Protein AF-A0A3L5TRL5-F1 (afdb_monomer_lite)

Radius of gyration: 15.99 Å; chains: 1; bounding box: 41×33×39 Å

pLDDT: mean 81.46, std 7.16, range [43.28, 89.44]

Structure (mmCIF, N/CA/C/O backbone):
data_AF-A0A3L5TRL5-F1
#
_entry.id   AF-A0A3L5TRL5-F1
#
loop_
_atom_site.group_PDB
_atom_site.id
_atom_site.type_symbol
_atom_site.label_atom_id
_atom_site.label_alt_id
_atom_site.label_comp_id
_atom_site.label_asym_id
_atom_site.label_entity_id
_atom_site.label_seq_id
_atom_site.pdbx_PDB_ins_code
_atom_site.Cartn_x
_atom_site.Cartn_y
_atom_site.Cartn_z
_atom_site.occupancy
_atom_site.B_iso_or_equiv
_atom_site.auth_seq_id
_atom_site.auth_comp_id
_atom_site.auth_asym_id
_atom_site.auth_atom_id
_atom_site.pdbx_PDB_model_num
ATOM 1 N N . MET A 1 1 ? 25.354 15.236 22.065 1.00 63.84 1 MET A N 1
ATOM 2 C CA . MET A 1 1 ? 24.123 16.060 22.132 1.00 63.84 1 MET A CA 1
ATOM 3 C C . MET A 1 1 ? 23.651 16.551 20.762 1.00 63.84 1 MET A C 1
ATOM 5 O O . MET A 1 1 ? 22.527 16.221 20.427 1.00 63.84 1 MET A O 1
ATOM 9 N N . GLU A 1 2 ? 24.440 17.249 19.931 1.00 78.75 2 GLU A N 1
ATOM 10 C CA . GLU A 1 2 ? 24.010 17.543 18.536 1.00 78.75 2 GLU A CA 1
ATOM 11 C C . GLU A 1 2 ? 24.028 16.299 17.632 1.00 78.75 2 GLU A C 1
ATOM 13 O O . GLU A 1 2 ? 23.128 16.088 16.822 1.00 78.75 2 GLU A O 1
ATOM 18 N N . TRP A 1 3 ? 25.021 15.430 17.832 1.00 78.62 3 TRP A N 1
ATOM 19 C CA . TRP A 1 3 ? 25.179 14.194 17.067 1.00 78.62 3 TRP A CA 1
ATOM 20 C C . TRP A 1 3 ? 24.121 13.128 17.371 1.00 78.62 3 TRP A C 1
ATOM 22 O O . TRP A 1 3 ? 23.717 12.434 16.448 1.00 78.62 3 TRP A O 1
ATOM 32 N N . GLU A 1 4 ? 23.619 13.013 18.607 1.00 88.50 4 GLU A N 1
ATOM 33 C CA . GLU A 1 4 ? 22.470 12.140 18.907 1.00 88.50 4 GLU A CA 1
ATOM 34 C C . GLU A 1 4 ? 21.213 12.559 18.139 1.00 88.50 4 GLU A C 1
ATOM 36 O O . GLU A 1 4 ? 20.552 11.709 17.552 1.00 88.50 4 GLU A O 1
ATOM 41 N N . ASN A 1 5 ? 20.903 13.859 18.086 1.00 85.44 5 ASN A N 1
ATOM 42 C CA . ASN A 1 5 ? 19.754 14.346 17.319 1.00 85.44 5 ASN A CA 1
ATOM 43 C C . ASN A 1 5 ? 19.956 14.144 15.817 1.00 85.44 5 ASN A C 1
ATOM 45 O O . ASN A 1 5 ? 19.037 13.706 15.130 1.00 85.44 5 ASN A O 1
ATOM 49 N N . PHE A 1 6 ? 21.164 14.413 15.311 1.00 89.44 6 PHE A N 1
ATOM 50 C CA . PHE A 1 6 ? 21.506 14.115 13.922 1.00 89.44 6 PHE A CA 1
ATOM 51 C C . PHE A 1 6 ? 21.342 12.624 13.613 1.00 89.44 6 PHE A C 1
ATOM 53 O O . PHE A 1 6 ? 20.761 12.278 12.592 1.00 89.44 6 PHE A O 1
ATOM 60 N N . LYS A 1 7 ? 21.798 11.744 14.511 1.00 86.56 7 LYS A N 1
ATOM 61 C CA . LYS A 1 7 ? 21.681 10.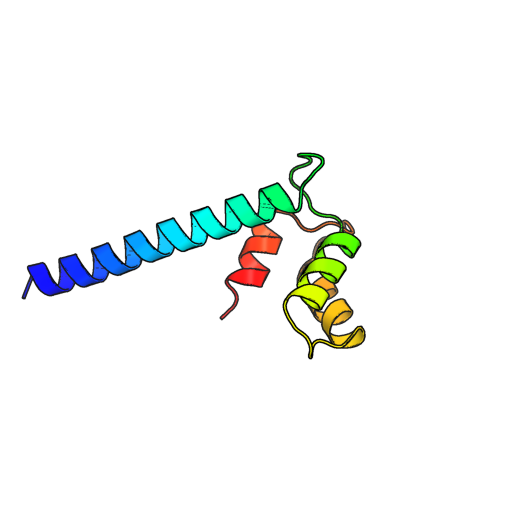293 14.366 1.00 86.56 7 LYS A CA 1
ATOM 62 C C . LYS A 1 7 ? 20.220 9.845 14.343 1.00 86.56 7 LYS A C 1
ATOM 64 O O . LYS A 1 7 ? 19.860 9.106 13.442 1.00 86.56 7 LYS A O 1
ATOM 69 N N . ILE A 1 8 ? 19.376 10.349 15.244 1.00 89.25 8 ILE A N 1
ATOM 70 C CA . ILE A 1 8 ? 17.935 10.040 15.257 1.00 89.25 8 ILE A CA 1
ATOM 71 C C . ILE A 1 8 ? 17.261 10.489 13.954 1.00 89.25 8 ILE A C 1
ATOM 73 O O . ILE A 1 8 ? 16.463 9.749 13.385 1.00 89.25 8 ILE A O 1
ATOM 77 N N . LEU A 1 9 ? 17.578 11.694 13.468 1.00 88.00 9 LEU A N 1
ATOM 78 C CA . LEU A 1 9 ? 17.033 12.202 12.206 1.00 88.00 9 LEU A CA 1
ATOM 79 C C . LEU A 1 9 ? 17.522 11.387 11.007 1.00 88.00 9 LEU A C 1
ATOM 81 O O . LEU A 1 9 ? 16.739 11.095 10.109 1.00 88.00 9 LEU A O 1
ATOM 85 N N . PHE A 1 10 ? 18.800 11.016 10.997 1.00 89.31 10 PHE A N 1
ATOM 86 C CA . PHE A 1 10 ? 19.394 10.215 9.935 1.00 89.31 10 PHE A CA 1
ATOM 87 C C . PHE A 1 10 ? 18.833 8.790 9.917 1.00 89.31 10 PHE A C 1
ATOM 89 O O . PHE A 1 10 ? 18.484 8.299 8.854 1.00 89.31 10 PHE A O 1
ATOM 96 N N . GLU A 1 11 ? 18.677 8.151 11.077 1.00 87.25 11 GLU A N 1
ATOM 97 C CA . GLU A 1 11 ? 18.055 6.828 11.207 1.00 87.25 11 GLU A CA 1
ATOM 98 C C . GLU A 1 11 ? 16.584 6.851 10.785 1.00 87.25 11 GLU A C 1
ATOM 100 O O . GLU A 1 11 ? 16.160 5.978 10.034 1.00 87.25 11 GLU A O 1
ATOM 105 N N . ARG A 1 12 ? 15.820 7.876 11.191 1.00 84.12 12 ARG A N 1
ATOM 106 C CA . ARG A 1 12 ? 14.442 8.067 10.712 1.00 84.12 12 ARG A CA 1
ATOM 107 C C . ARG A 1 12 ? 14.382 8.210 9.201 1.00 84.12 12 ARG A C 1
ATOM 109 O O . ARG A 1 12 ? 13.606 7.514 8.567 1.00 84.12 12 ARG A O 1
ATOM 116 N N . LYS A 1 13 ? 15.227 9.071 8.636 1.00 81.94 13 LYS A N 1
ATOM 117 C CA . LYS A 1 13 ? 15.236 9.327 7.198 1.00 81.94 13 LYS A CA 1
ATOM 118 C C . LYS A 1 13 ? 15.665 8.104 6.390 1.00 81.94 13 LYS A C 1
ATOM 120 O O . LYS A 1 13 ? 15.073 7.821 5.362 1.00 81.94 13 LYS A O 1
ATOM 125 N N . LEU A 1 14 ? 16.655 7.354 6.874 1.00 83.00 14 LEU A N 1
ATOM 126 C CA . LEU A 1 14 ? 17.050 6.089 6.257 1.00 83.00 14 LEU A CA 1
ATOM 127 C C . LEU A 1 14 ? 15.918 5.064 6.276 1.00 83.00 14 LEU A C 1
ATOM 129 O O . LEU A 1 14 ? 15.747 4.365 5.282 1.00 83.00 14 LEU A O 1
ATOM 133 N N . LYS A 1 15 ? 15.172 4.991 7.384 1.00 82.06 15 LYS A N 1
ATOM 134 C CA . LYS A 1 15 ? 14.018 4.105 7.506 1.00 82.06 15 LYS A CA 1
ATOM 135 C C . LYS A 1 15 ? 12.889 4.527 6.563 1.00 82.06 15 LYS A C 1
ATOM 137 O O . LYS A 1 15 ? 12.407 3.695 5.818 1.00 82.06 15 LYS A O 1
ATOM 142 N N . GLU A 1 16 ? 12.544 5.813 6.513 1.00 80.44 16 GLU A N 1
ATOM 143 C CA . GLU A 1 16 ? 11.553 6.348 5.562 1.00 80.44 16 GLU A CA 1
ATOM 144 C C . GLU A 1 16 ? 11.937 6.045 4.103 1.00 80.44 16 GLU A C 1
ATOM 146 O O . GLU A 1 16 ? 11.103 5.602 3.315 1.00 80.44 16 GLU A O 1
ATOM 151 N N . ASP A 1 17 ? 13.213 6.236 3.747 1.00 80.75 17 ASP A N 1
ATOM 152 C CA . ASP A 1 17 ? 13.718 5.929 2.407 1.00 80.75 17 ASP A CA 1
ATOM 153 C C . ASP A 1 17 ? 13.693 4.413 2.116 1.00 80.75 17 ASP A C 1
ATOM 155 O O . ASP A 1 17 ? 13.612 4.009 0.955 1.00 80.75 17 ASP A O 1
ATOM 159 N N . GLU A 1 18 ? 13.852 3.563 3.134 1.00 81.62 18 GLU A N 1
ATOM 160 C CA . GLU A 1 18 ? 13.756 2.102 3.029 1.00 81.62 18 GLU A CA 1
ATOM 161 C C . GLU A 1 18 ? 12.307 1.650 2.860 1.00 81.62 18 GLU A C 1
ATOM 163 O O . GLU A 1 18 ? 12.022 0.964 1.880 1.00 81.62 18 GLU A O 1
ATOM 168 N N . ASP A 1 19 ? 11.402 2.143 3.703 1.00 82.88 19 ASP A N 1
ATOM 169 C CA . ASP A 1 19 ? 9.964 1.891 3.630 1.00 82.88 19 ASP A CA 1
ATOM 170 C C . ASP A 1 19 ? 9.414 2.313 2.247 1.00 82.88 19 ASP A C 1
ATOM 172 O O . ASP A 1 19 ? 8.683 1.560 1.604 1.00 82.88 19 ASP A O 1
ATOM 176 N N . GLU A 1 20 ? 9.828 3.469 1.700 1.00 82.88 20 GLU A N 1
ATOM 177 C CA . GLU A 1 20 ? 9.419 3.879 0.344 1.00 82.88 20 GLU A CA 1
ATOM 178 C C . GLU A 1 20 ? 9.940 2.922 -0.742 1.00 82.88 20 GLU A C 1
ATOM 180 O O . GLU A 1 20 ? 9.224 2.618 -1.702 1.00 82.88 20 GLU A O 1
ATOM 185 N N . ARG A 1 21 ? 11.186 2.445 -0.627 1.00 85.19 21 ARG A N 1
ATOM 186 C CA . ARG A 1 21 ? 11.740 1.488 -1.598 1.00 85.19 21 ARG A CA 1
ATOM 187 C C . ARG A 1 21 ? 10.990 0.164 -1.552 1.00 85.19 21 ARG A C 1
ATOM 189 O O . ARG A 1 21 ? 10.633 -0.346 -2.611 1.00 85.19 21 ARG A O 1
ATOM 196 N N . GLU A 1 22 ? 10.725 -0.355 -0.358 1.00 84.19 22 GLU A N 1
ATOM 197 C CA . GLU A 1 22 ? 9.972 -1.596 -0.177 1.00 84.19 22 GLU A CA 1
ATOM 198 C C . GLU A 1 22 ? 8.554 -1.476 -0.742 1.00 84.19 22 GLU A C 1
ATOM 200 O O . GLU A 1 22 ? 8.115 -2.362 -1.475 1.00 84.19 22 GLU A O 1
ATOM 205 N N . LEU A 1 23 ? 7.876 -0.347 -0.51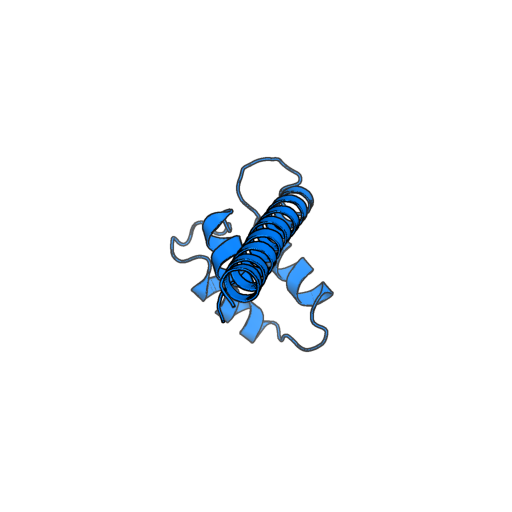4 1.00 84.56 23 LEU A N 1
ATOM 206 C CA . LEU A 1 23 ? 6.555 -0.078 -1.088 1.00 84.56 23 LEU A CA 1
ATOM 207 C C . LEU A 1 23 ? 6.577 -0.035 -2.618 1.00 84.56 23 LEU A C 1
ATOM 209 O O . LEU A 1 23 ? 5.704 -0.619 -3.260 1.00 84.56 23 LEU A O 1
ATOM 213 N N . ARG A 1 24 ? 7.575 0.616 -3.228 1.00 85.75 24 ARG A N 1
ATOM 214 C CA . ARG A 1 24 ? 7.721 0.648 -4.696 1.00 85.75 24 ARG A CA 1
ATOM 215 C C . ARG A 1 24 ? 7.999 -0.726 -5.283 1.00 85.75 24 ARG A C 1
ATOM 217 O O . ARG A 1 24 ? 7.463 -1.048 -6.345 1.00 85.75 24 ARG A O 1
ATOM 224 N N . ASP A 1 25 ? 8.853 -1.508 -4.638 1.00 86.19 25 ASP A N 1
ATOM 2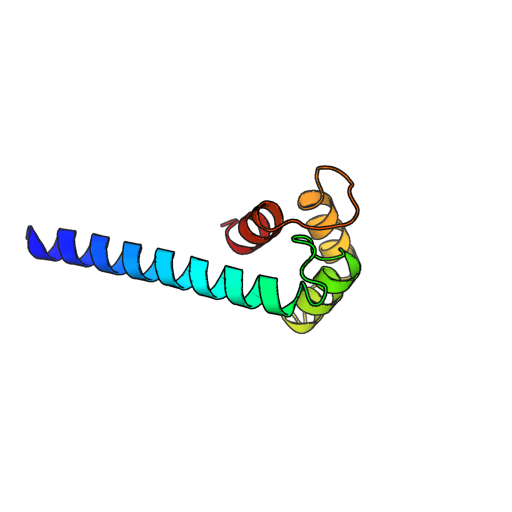25 C CA . ASP A 1 25 ? 9.195 -2.845 -5.113 1.00 86.19 25 ASP A CA 1
ATOM 226 C C . ASP A 1 25 ? 8.009 -3.797 -4.957 1.00 86.19 25 ASP A C 1
ATOM 228 O O . ASP A 1 25 ? 7.694 -4.519 -5.905 1.00 86.19 25 ASP A O 1
ATOM 232 N N . ALA A 1 26 ? 7.284 -3.727 -3.836 1.00 84.12 26 ALA A N 1
ATOM 233 C CA . ALA A 1 26 ? 6.016 -4.423 -3.663 1.00 84.12 26 ALA A CA 1
ATOM 234 C C . ALA A 1 26 ? 5.045 -4.029 -4.780 1.00 84.12 26 ALA A C 1
ATOM 236 O O . ALA A 1 26 ? 4.634 -4.895 -5.547 1.00 84.12 26 ALA A O 1
ATOM 237 N N . PHE A 1 27 ? 4.779 -2.733 -4.970 1.00 84.50 27 PHE A N 1
ATOM 238 C CA . PHE A 1 27 ? 3.871 -2.239 -6.008 1.00 84.50 27 PHE A CA 1
ATOM 239 C C . PHE A 1 27 ? 4.240 -2.751 -7.406 1.00 84.50 27 PHE A C 1
ATOM 241 O O . PHE A 1 27 ? 3.371 -3.200 -8.145 1.00 84.50 27 PHE A O 1
ATOM 248 N N . ARG A 1 28 ? 5.529 -2.777 -7.765 1.00 85.88 28 ARG A N 1
ATOM 249 C CA . ARG A 1 28 ? 6.000 -3.336 -9.048 1.00 85.88 28 ARG A CA 1
ATOM 250 C C . ARG A 1 28 ? 5.751 -4.830 -9.205 1.00 85.88 28 ARG A C 1
ATOM 252 O O . ARG A 1 28 ? 5.534 -5.293 -10.321 1.00 85.88 28 ARG A O 1
ATOM 259 N N . VAL A 1 29 ? 5.832 -5.599 -8.123 1.00 85.06 29 VAL A N 1
ATOM 260 C CA . VAL A 1 29 ? 5.520 -7.035 -8.148 1.00 85.06 29 VAL A CA 1
ATOM 261 C C . VAL A 1 29 ? 4.023 -7.255 -8.385 1.00 85.06 29 VAL A C 1
ATOM 263 O O . VAL A 1 29 ? 3.644 -8.233 -9.038 1.00 85.06 29 VAL A O 1
ATOM 266 N N . LEU A 1 30 ? 3.184 -6.343 -7.889 1.00 81.56 30 LEU A N 1
ATOM 267 C CA . LEU A 1 30 ? 1.730 -6.405 -8.036 1.00 81.56 30 LEU A CA 1
ATOM 268 C C . LEU A 1 30 ? 1.274 -5.892 -9.408 1.00 81.56 30 LEU A C 1
ATOM 270 O O . LEU A 1 30 ? 0.513 -6.574 -10.095 1.00 81.56 30 LEU A O 1
ATOM 274 N N . ASP A 1 31 ? 1.808 -4.759 -9.864 1.00 86.19 31 ASP A N 1
ATOM 275 C CA . ASP A 1 31 ? 1.570 -4.186 -11.191 1.00 86.19 31 ASP A CA 1
ATOM 276 C C . ASP A 1 31 ? 2.372 -4.923 -12.279 1.00 86.19 31 ASP A C 1
ATOM 278 O O . ASP A 1 31 ? 3.246 -4.387 -12.965 1.00 86.19 31 ASP A O 1
ATOM 282 N N . LYS A 1 32 ? 2.041 -6.202 -12.481 1.00 78.94 32 LYS A N 1
ATOM 283 C CA . LYS A 1 32 ? 2.672 -7.081 -13.483 1.00 78.94 32 LYS A CA 1
ATOM 284 C C . LYS A 1 32 ? 2.571 -6.543 -14.910 1.00 78.94 32 LYS A C 1
ATOM 286 O O . LYS A 1 32 ? 3.332 -6.962 -15.780 1.00 78.94 32 LYS A O 1
ATOM 291 N N . GLN A 1 33 ? 1.592 -5.678 -15.171 1.00 81.25 33 GLN A N 1
ATOM 292 C CA . GLN A 1 33 ? 1.334 -5.099 -16.489 1.00 81.25 33 GLN A CA 1
ATOM 293 C C . GLN A 1 33 ? 1.981 -3.719 -16.661 1.00 81.25 33 GLN A C 1
ATOM 295 O O . GLN A 1 33 ? 1.909 -3.166 -17.759 1.00 81.25 33 GLN A O 1
ATOM 300 N N . ASN A 1 34 ? 2.641 -3.201 -15.619 1.00 81.31 34 ASN A N 1
ATOM 301 C CA . ASN A 1 34 ? 3.305 -1.903 -15.586 1.00 81.31 34 ASN A CA 1
ATOM 302 C C . ASN A 1 34 ? 2.373 -0.764 -16.045 1.00 81.31 34 ASN A C 1
ATOM 304 O O . ASN A 1 34 ? 2.766 0.105 -16.831 1.00 81.31 34 ASN A O 1
ATOM 308 N N . LYS A 1 35 ? 1.108 -0.832 -15.616 1.00 83.56 35 LYS A N 1
ATOM 309 C CA . LYS A 1 35 ? 0.052 0.142 -15.925 1.00 83.56 35 LYS A CA 1
ATOM 310 C C . LYS A 1 35 ? 0.092 1.361 -15.010 1.00 83.56 35 LYS A C 1
ATOM 312 O O . LYS A 1 35 ? -0.518 2.371 -15.345 1.00 83.56 35 LYS A O 1
ATOM 317 N N . GLY A 1 36 ? 0.809 1.274 -13.894 1.00 85.81 36 GLY A N 1
ATOM 318 C CA . GLY A 1 36 ? 0.793 2.257 -12.818 1.00 85.81 36 GLY A CA 1
ATOM 319 C C . GLY A 1 36 ? -0.400 2.107 -11.875 1.00 85.81 36 GLY A C 1
ATOM 320 O O . GLY A 1 36 ? -0.566 2.953 -11.006 1.00 85.81 36 GLY A O 1
ATOM 321 N N . THR A 1 37 ? -1.208 1.055 -12.036 1.00 89.12 37 THR A N 1
ATOM 322 C CA . THR A 1 37 ? -2.365 0.748 -11.189 1.00 89.12 37 THR A CA 1
ATOM 323 C C . THR A 1 37 ? -2.493 -0.757 -10.978 1.00 89.12 37 THR A C 1
ATOM 325 O O . THR A 1 37 ? -2.169 -1.556 -11.863 1.00 89.12 37 THR A O 1
ATOM 328 N N . ILE A 1 38 ? -2.973 -1.150 -9.803 1.00 87.12 38 ILE A N 1
ATOM 329 C CA . ILE A 1 38 ? -3.201 -2.541 -9.415 1.00 87.12 38 ILE A CA 1
ATOM 330 C C . ILE A 1 38 ? -4.711 -2.793 -9.422 1.00 87.12 38 ILE A C 1
ATOM 332 O O . ILE A 1 38 ? -5.448 -2.038 -8.795 1.00 87.12 38 ILE A O 1
ATOM 336 N N . PRO A 1 39 ? -5.215 -3.834 -10.100 1.00 87.31 39 PRO A N 1
ATOM 337 C CA . PRO A 1 39 ? -6.618 -4.209 -9.986 1.00 87.31 39 PRO A CA 1
ATOM 338 C C . PRO A 1 39 ? -6.995 -4.503 -8.534 1.00 87.31 39 PRO A C 1
ATOM 340 O O . PRO A 1 39 ? -6.274 -5.215 -7.835 1.00 87.31 39 PRO A O 1
ATOM 343 N N . VAL A 1 40 ? -8.155 -4.014 -8.106 1.00 84.38 40 VAL A N 1
ATOM 344 C CA . VAL A 1 40 ? -8.685 -4.257 -6.758 1.00 84.38 40 VAL A CA 1
ATOM 345 C C . VAL A 1 40 ? -8.722 -5.755 -6.411 1.00 84.38 40 VAL A C 1
ATOM 347 O O . VAL A 1 40 ? -8.349 -6.148 -5.306 1.00 84.38 40 VAL A O 1
ATOM 350 N N . ASP A 1 41 ? -9.075 -6.608 -7.375 1.00 83.19 41 ASP A N 1
ATOM 351 C CA . ASP A 1 41 ? -9.089 -8.068 -7.208 1.00 83.19 41 ASP A CA 1
ATOM 352 C C . ASP A 1 41 ? -7.700 -8.655 -6.890 1.00 83.19 41 ASP A C 1
ATOM 354 O O . ASP A 1 41 ? -7.579 -9.573 -6.073 1.00 83.19 41 ASP A O 1
ATOM 358 N N . ASP A 1 42 ? -6.645 -8.120 -7.516 1.00 83.94 42 ASP A N 1
ATOM 359 C CA . ASP A 1 42 ? -5.269 -8.556 -7.269 1.00 83.94 42 ASP A CA 1
ATOM 360 C C . ASP A 1 42 ? -4.828 -8.114 -5.868 1.00 83.94 42 ASP A C 1
ATOM 362 O O . ASP A 1 42 ? -4.290 -8.927 -5.111 1.00 83.94 42 ASP A O 1
ATOM 366 N N . LEU A 1 43 ? -5.119 -6.862 -5.490 1.00 82.50 43 LEU A N 1
ATOM 367 C CA . LEU A 1 43 ? -4.851 -6.335 -4.149 1.00 82.50 43 LEU A CA 1
ATOM 368 C C . LEU A 1 43 ? -5.545 -7.178 -3.070 1.00 82.50 43 LEU A C 1
ATOM 370 O O . LEU A 1 43 ? -4.907 -7.570 -2.089 1.00 82.50 43 LEU A O 1
ATOM 374 N N . ARG A 1 44 ? -6.815 -7.542 -3.292 1.00 80.81 44 ARG A N 1
ATOM 375 C CA . ARG A 1 44 ? -7.595 -8.401 -2.392 1.00 80.81 44 ARG A CA 1
ATOM 376 C C . ARG A 1 44 ? -6.911 -9.741 -2.147 1.00 80.81 44 ARG A C 1
ATOM 378 O O . ARG A 1 44 ? -6.823 -10.203 -1.010 1.00 80.81 44 ARG A O 1
ATOM 385 N N . TRP A 1 45 ? -6.416 -10.369 -3.213 1.00 81.62 45 TRP A N 1
ATOM 386 C CA . TRP A 1 45 ? -5.739 -11.662 -3.132 1.00 81.62 45 TRP A CA 1
ATOM 387 C C . TRP A 1 45 ? -4.454 -11.592 -2.297 1.0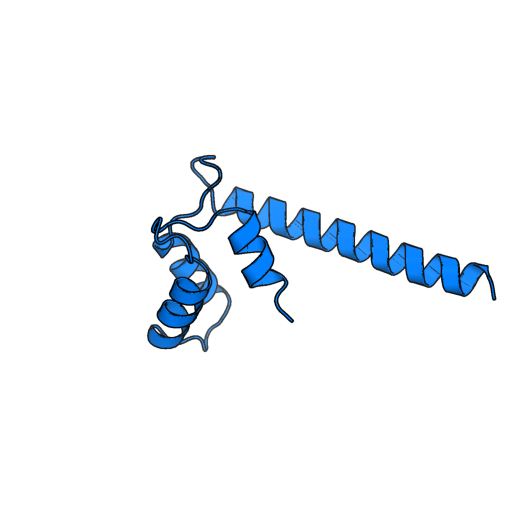0 81.62 45 TRP A C 1
ATOM 389 O O . TRP A 1 45 ? -4.170 -12.500 -1.517 1.00 81.62 45 TRP A O 1
ATOM 399 N N . ILE A 1 46 ? -3.700 -10.500 -2.421 1.00 79.25 46 ILE A N 1
ATOM 400 C CA . ILE A 1 46 ? -2.440 -10.295 -1.696 1.00 79.25 46 ILE A CA 1
ATOM 401 C C . ILE A 1 46 ? -2.695 -10.022 -0.220 1.00 79.25 46 ILE A C 1
ATOM 403 O O . ILE A 1 46 ? -2.058 -10.648 0.622 1.00 79.25 46 ILE A O 1
ATOM 407 N N . LEU A 1 47 ? -3.639 -9.136 0.099 1.00 77.81 47 LEU A N 1
ATOM 408 C CA . LEU A 1 47 ? -4.005 -8.824 1.482 1.00 77.81 47 LEU A CA 1
ATOM 409 C C . LEU A 1 47 ? -4.503 -10.075 2.216 1.00 77.81 47 LEU A C 1
ATOM 411 O O . LEU A 1 47 ? -4.048 -10.358 3.321 1.00 77.81 47 LEU A O 1
ATOM 415 N N . LYS A 1 48 ? -5.323 -10.898 1.550 1.00 78.75 48 LYS A N 1
ATOM 416 C CA . LYS A 1 48 ? -5.759 -12.206 2.062 1.00 78.75 48 LYS A CA 1
ATOM 417 C C . LYS A 1 48 ? -4.611 -13.212 2.213 1.00 78.75 48 LY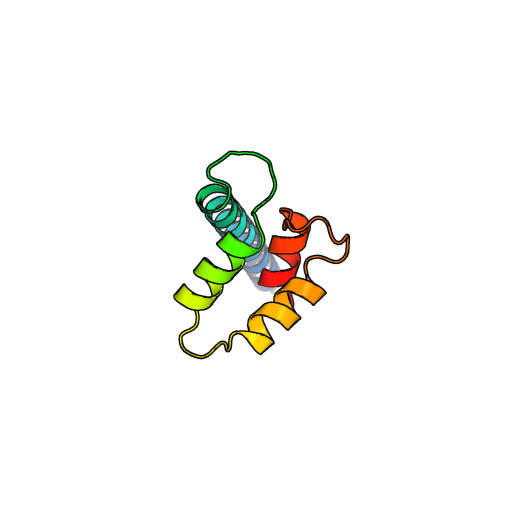S A C 1
ATOM 419 O O . LYS A 1 48 ? -4.691 -14.114 3.035 1.00 78.75 48 LYS A O 1
ATOM 424 N N . SER A 1 49 ? -3.548 -13.087 1.416 1.00 75.19 49 SER A N 1
ATOM 425 C CA . SER A 1 49 ? -2.350 -13.929 1.530 1.00 75.19 49 SER A CA 1
ATOM 426 C C . SER A 1 49 ? -1.355 -13.434 2.587 1.00 75.19 49 SER A C 1
ATOM 428 O O . SER A 1 49 ? -0.478 -14.205 2.977 1.00 75.19 49 SER A O 1
ATOM 430 N N . LEU A 1 50 ? -1.438 -12.167 3.000 1.00 71.31 50 LEU A N 1
ATOM 431 C CA . LEU A 1 50 ? -0.588 -11.558 4.026 1.00 71.31 50 LEU A CA 1
ATOM 432 C C . LEU A 1 50 ? -1.216 -11.644 5.423 1.00 71.31 50 LEU A C 1
ATOM 434 O O . LEU A 1 50 ? -0.482 -11.778 6.401 1.00 71.31 50 LEU A O 1
ATOM 438 N N . GLY A 1 51 ? -2.547 -11.575 5.521 1.00 65.00 51 GLY A N 1
AT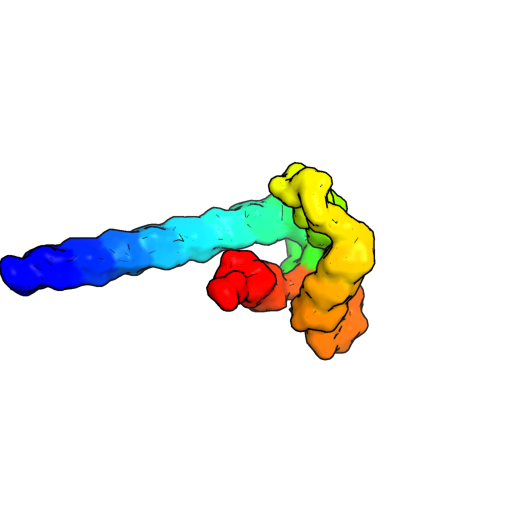OM 439 C CA . GLY A 1 51 ? -3.295 -11.675 6.772 1.00 65.00 51 GLY A CA 1
ATOM 440 C C . GLY A 1 51 ? -4.250 -12.864 6.770 1.00 65.00 51 GLY A C 1
ATOM 441 O O . GLY A 1 51 ? -5.251 -12.845 6.062 1.00 65.00 51 GLY A O 1
ATOM 442 N N . ASP A 1 52 ? -3.976 -13.865 7.611 1.00 61.03 52 ASP A N 1
ATOM 443 C CA . ASP A 1 52 ? -4.838 -15.050 7.780 1.00 61.03 52 ASP A CA 1
ATOM 444 C C . ASP A 1 52 ? -6.206 -14.730 8.435 1.00 61.03 52 ASP A C 1
ATOM 446 O O . ASP A 1 52 ? -7.110 -15.563 8.390 1.00 61.03 52 ASP A O 1
ATOM 450 N N . ASP A 1 53 ? -6.382 -13.529 9.006 1.00 68.88 53 ASP A N 1
ATOM 451 C CA . ASP A 1 53 ? -7.567 -13.134 9.790 1.00 68.88 53 ASP A CA 1
ATOM 452 C C . ASP A 1 53 ? -8.427 -12.021 9.155 1.00 68.88 53 ASP A C 1
ATOM 454 O O . ASP A 1 53 ? -9.387 -11.578 9.780 1.00 68.88 53 ASP A O 1
ATOM 458 N N . ILE A 1 54 ? -8.134 -11.563 7.930 1.00 75.69 54 ILE A N 1
ATOM 459 C CA . ILE A 1 54 ? -8.959 -10.525 7.281 1.00 75.69 54 ILE A CA 1
ATOM 460 C C . ILE A 1 54 ? -10.146 -11.180 6.568 1.00 75.69 54 ILE A C 1
ATOM 462 O O . ILE A 1 54 ? -9.977 -12.004 5.659 1.00 75.69 54 ILE A O 1
ATOM 466 N N . THR A 1 55 ? -11.364 -10.822 6.970 1.00 83.06 55 THR A N 1
ATOM 467 C CA . THR A 1 55 ? -12.586 -11.335 6.340 1.00 83.06 55 THR A CA 1
ATOM 468 C C . THR A 1 55 ? -12.837 -10.695 4.975 1.00 83.06 55 THR A C 1
ATOM 470 O O . THR A 1 55 ? -12.296 -9.644 4.642 1.00 83.06 55 THR A O 1
ATOM 473 N N . GLU A 1 56 ? -13.670 -11.329 4.141 1.00 81.31 56 GLU A N 1
ATOM 474 C CA . GLU A 1 56 ? -14.002 -10.759 2.828 1.00 81.31 56 GLU A CA 1
ATOM 475 C C . GLU A 1 56 ? -14.738 -9.421 2.928 1.00 81.31 56 GLU A C 1
ATOM 477 O O . GLU A 1 56 ? -14.525 -8.583 2.058 1.00 81.31 56 GLU A O 1
ATOM 482 N N . GLU A 1 57 ? -15.532 -9.227 3.984 1.00 84.12 57 GLU A N 1
ATOM 483 C CA . GLU A 1 57 ? -16.269 -7.991 4.268 1.00 84.12 57 GLU A CA 1
ATOM 484 C C . GLU A 1 57 ? -15.316 -6.860 4.679 1.00 84.12 57 GLU A C 1
ATOM 486 O O . GLU A 1 57 ? -15.355 -5.793 4.079 1.00 84.12 57 GLU A O 1
ATOM 491 N N . GLU A 1 58 ? -14.370 -7.121 5.590 1.00 82.00 58 GLU A N 1
ATOM 492 C CA . GLU A 1 58 ? -13.335 -6.138 5.959 1.00 82.00 58 GLU A CA 1
ATOM 493 C C . GLU A 1 58 ? -12.441 -5.772 4.771 1.00 82.00 58 GLU A C 1
ATOM 495 O O . GLU A 1 58 ? -12.048 -4.621 4.617 1.00 82.00 58 GLU A O 1
ATOM 500 N N . LEU A 1 59 ? -12.140 -6.738 3.898 1.00 80.88 59 LEU A N 1
ATOM 501 C CA . LEU A 1 59 ? -11.416 -6.482 2.655 1.00 80.88 59 LEU A CA 1
ATOM 502 C C . LEU A 1 59 ? -12.187 -5.562 1.713 1.00 80.88 59 LEU A C 1
ATOM 504 O O . LEU A 1 59 ? -11.581 -4.659 1.144 1.00 80.88 59 LEU A O 1
ATOM 508 N N . ASP A 1 60 ? -13.489 -5.797 1.537 1.00 82.88 60 ASP A N 1
ATOM 509 C CA . ASP A 1 60 ? -14.338 -4.943 0.703 1.00 82.88 60 ASP A CA 1
ATOM 510 C C . ASP A 1 60 ? -14.440 -3.527 1.283 1.00 82.88 60 ASP A C 1
ATOM 512 O O . ASP A 1 60 ? -14.357 -2.564 0.521 1.00 82.88 60 ASP A O 1
ATOM 516 N N . ASP A 1 61 ? -14.525 -3.390 2.608 1.00 85.25 61 ASP A N 1
ATOM 517 C CA . ASP A 1 61 ? -14.524 -2.091 3.284 1.00 85.25 61 ASP A CA 1
ATOM 518 C C . ASP A 1 61 ? -13.181 -1.361 3.106 1.00 85.25 61 ASP A C 1
ATOM 520 O O . ASP A 1 61 ? -13.163 -0.216 2.658 1.00 85.25 61 ASP A O 1
ATOM 524 N N . MET A 1 62 ? -12.046 -2.028 3.352 1.00 80.38 62 MET A N 1
ATOM 525 C CA . MET A 1 62 ? -10.705 -1.448 3.158 1.00 80.38 62 MET A CA 1
ATOM 526 C C . MET A 1 62 ? -10.468 -1.017 1.709 1.00 80.38 62 MET A C 1
ATOM 528 O O . MET A 1 62 ? -9.875 0.029 1.438 1.00 80.38 62 MET A O 1
ATOM 532 N N . ILE A 1 63 ? -10.924 -1.833 0.760 1.00 80.25 63 ILE A N 1
ATOM 533 C CA . ILE A 1 63 ? -10.847 -1.534 -0.667 1.00 80.25 63 ILE A CA 1
ATOM 534 C C . ILE A 1 63 ? -11.724 -0.331 -1.005 1.00 80.25 63 ILE A C 1
ATOM 536 O O . ILE A 1 63 ? -11.253 0.558 -1.704 1.00 80.25 63 ILE A O 1
ATOM 540 N N . ALA A 1 64 ? -12.961 -0.275 -0.510 1.00 82.56 64 ALA A N 1
ATOM 541 C CA . ALA A 1 64 ? -13.873 0.837 -0.765 1.00 82.56 64 ALA A CA 1
ATOM 542 C C . ALA A 1 64 ? -13.382 2.156 -0.145 1.00 82.56 64 ALA A C 1
ATOM 544 O O . ALA A 1 64 ? -13.634 3.226 -0.697 1.00 82.56 64 ALA A O 1
ATOM 545 N N . GLU A 1 65 ? -12.669 2.093 0.980 1.00 82.19 65 GLU A N 1
ATOM 546 C CA . GLU A 1 65 ? -11.997 3.252 1.573 1.00 82.19 65 GLU A CA 1
ATOM 547 C C . GLU A 1 65 ? -10.767 3.699 0.770 1.00 82.19 65 GLU A C 1
ATOM 549 O O . GLU A 1 65 ? -10.427 4.882 0.790 1.00 82.19 65 GLU A O 1
ATOM 554 N N . THR A 1 66 ? -10.115 2.777 0.057 1.00 81.56 66 THR A N 1
ATOM 555 C CA . THR A 1 66 ? -8.906 3.051 -0.736 1.00 81.56 66 THR A CA 1
ATOM 556 C C . THR A 1 66 ? -9.236 3.539 -2.149 1.00 81.56 66 THR A C 1
ATOM 558 O O . THR A 1 66 ? -8.674 4.539 -2.582 1.00 81.56 66 THR A O 1
ATOM 561 N N . ASP A 1 67 ? -10.168 2.882 -2.847 1.00 83.44 67 ASP A N 1
ATOM 562 C CA . ASP A 1 67 ? -10.653 3.221 -4.198 1.00 83.44 67 ASP A CA 1
ATOM 563 C C . ASP A 1 67 ? -11.682 4.363 -4.131 1.00 83.44 67 ASP A C 1
ATOM 565 O O . ASP A 1 67 ? -12.876 4.207 -4.404 1.00 83.44 67 ASP A O 1
ATOM 569 N N . THR A 1 68 ? -11.225 5.537 -3.692 1.00 78.12 68 THR A N 1
ATOM 570 C CA . THR A 1 68 ? -12.101 6.703 -3.474 1.00 78.12 68 THR A CA 1
ATOM 571 C C . THR A 1 68 ? -12.626 7.309 -4.773 1.00 78.12 68 THR A C 1
ATOM 573 O O . THR A 1 68 ? -13.659 7.990 -4.770 1.00 78.12 68 THR A O 1
ATOM 576 N N . ASP A 1 69 ? -11.923 7.078 -5.882 1.00 82.12 69 ASP A N 1
ATOM 577 C CA . ASP A 1 69 ? -12.308 7.553 -7.206 1.00 82.12 69 ASP A CA 1
ATOM 578 C C . ASP A 1 69 ? -13.221 6.566 -7.959 1.00 82.12 69 ASP A C 1
ATOM 580 O O . ASP A 1 69 ? -13.831 6.940 -8.969 1.00 82.12 69 ASP A O 1
ATOM 584 N N . GLY A 1 70 ? -13.393 5.350 -7.426 1.00 82.25 70 GLY A N 1
ATOM 585 C CA . GLY A 1 70 ? -14.228 4.297 -7.993 1.00 82.25 70 GLY A CA 1
ATOM 586 C C . GLY A 1 70 ? -13.697 3.781 -9.328 1.00 82.25 70 GLY A C 1
ATOM 587 O O . GLY A 1 70 ? -14.485 3.362 -10.187 1.00 82.25 70 GLY A O 1
ATOM 588 N N . SER A 1 71 ? -12.385 3.859 -9.549 1.00 84.94 71 SER A N 1
ATOM 589 C CA . SER A 1 71 ? -11.732 3.373 -10.761 1.00 84.94 71 SER A CA 1
ATOM 590 C C . SER A 1 71 ? -11.716 1.845 -10.842 1.00 84.94 71 SER A C 1
ATOM 592 O O . SER A 1 71 ? -11.522 1.294 -11.933 1.00 84.94 71 SER A O 1
ATOM 594 N N . GLY A 1 72 ? -11.951 1.143 -9.726 1.00 85.62 72 GLY A N 1
ATOM 595 C CA . GLY A 1 72 ? -11.803 -0.309 -9.624 1.00 85.62 72 GLY A CA 1
ATOM 596 C C . GLY A 1 72 ? -10.339 -0.752 -9.670 1.00 85.62 72 GLY A C 1
ATOM 597 O O . GLY A 1 72 ? -10.037 -1.934 -9.880 1.00 85.62 72 GLY A O 1
ATOM 598 N N . THR A 1 73 ? -9.415 0.195 -9.512 1.00 88.75 73 THR A N 1
ATOM 599 C CA . THR A 1 73 ? -7.974 -0.020 -9.469 1.00 88.75 73 THR A CA 1
ATOM 600 C C . THR A 1 73 ? -7.361 0.855 -8.389 1.00 88.75 73 THR A C 1
ATOM 602 O O . THR A 1 73 ? -7.883 1.911 -8.094 1.00 88.75 73 THR A O 1
ATOM 605 N N . VAL A 1 74 ? -6.243 0.423 -7.824 1.00 88.00 74 VAL A N 1
ATOM 606 C CA . VAL A 1 74 ? -5.513 1.166 -6.801 1.00 88.00 74 VAL A CA 1
ATOM 607 C C . VAL A 1 74 ? -4.225 1.691 -7.415 1.00 88.00 74 VAL A C 1
ATOM 609 O O . VAL A 1 74 ? -3.413 0.912 -7.934 1.00 88.00 74 VAL A O 1
ATOM 612 N N . ASP A 1 75 ? -4.041 3.005 -7.402 1.00 89.06 75 ASP A N 1
ATOM 613 C CA . ASP A 1 75 ? -2.804 3.634 -7.850 1.00 89.06 75 ASP A CA 1
ATOM 614 C C . ASP A 1 75 ? -1.702 3.586 -6.775 1.00 89.06 75 ASP A C 1
ATOM 616 O O . ASP A 1 75 ? -1.871 3.060 -5.673 1.00 89.06 75 ASP A O 1
ATOM 620 N N . TYR A 1 76 ? -0.507 4.066 -7.116 1.00 85.88 76 TYR A N 1
ATOM 621 C CA . TYR A 1 76 ? 0.622 4.032 -6.186 1.00 85.88 76 TYR A CA 1
ATOM 622 C C . TYR A 1 76 ? 0.407 4.897 -4.933 1.00 85.88 76 TYR A C 1
ATOM 624 O O . TYR A 1 76 ? 0.863 4.517 -3.854 1.00 85.88 76 TYR A O 1
ATOM 632 N N . GLU A 1 77 ? -0.253 6.049 -5.056 1.00 85.25 77 GLU A N 1
ATOM 633 C CA . GLU A 1 77 ? -0.507 6.940 -3.921 1.00 85.25 77 GLU A CA 1
ATOM 634 C C . GLU A 1 77 ? -1.572 6.343 -2.995 1.00 85.25 77 GLU A C 1
ATOM 636 O O . GLU A 1 77 ? -1.394 6.352 -1.777 1.00 85.25 77 GLU A O 1
ATOM 641 N N . GLU A 1 78 ? -2.618 5.739 -3.557 1.00 85.50 78 GLU A N 1
ATOM 642 C CA . GLU A 1 78 ? -3.648 5.012 -2.808 1.00 85.50 78 GLU A CA 1
ATOM 643 C C . GLU A 1 78 ? -3.063 3.785 -2.097 1.00 85.50 78 GLU A C 1
ATOM 645 O O . GLU A 1 78 ? -3.261 3.604 -0.894 1.00 85.50 78 GLU A O 1
ATOM 650 N N . PHE A 1 79 ? -2.243 2.988 -2.791 1.00 84.00 79 PHE A N 1
ATOM 651 C CA . PHE A 1 79 ? -1.532 1.853 -2.195 1.00 84.00 79 PHE A CA 1
ATOM 652 C C . PHE A 1 79 ? -0.593 2.292 -1.066 1.00 84.00 79 PHE A C 1
ATOM 654 O O . PHE A 1 79 ? -0.518 1.650 -0.016 1.00 84.00 79 PHE A O 1
ATOM 661 N N . LYS A 1 80 ? 0.126 3.403 -1.260 1.00 83.50 80 LYS A N 1
ATOM 662 C CA . LYS A 1 80 ? 0.987 3.978 -0.227 1.00 83.50 80 LYS A CA 1
ATOM 663 C C . LYS A 1 80 ? 0.164 4.429 0.974 1.00 83.50 80 LYS A C 1
ATOM 665 O O . LYS A 1 80 ? 0.565 4.143 2.098 1.00 83.50 80 LYS A O 1
ATOM 670 N N . SER A 1 81 ? -0.967 5.099 0.761 1.00 81.25 81 SER A N 1
ATOM 671 C CA . SER A 1 81 ? -1.862 5.506 1.847 1.00 81.25 81 SER A CA 1
ATOM 672 C C . SER A 1 81 ? -2.372 4.294 2.620 1.00 81.25 81 SER A C 1
ATOM 674 O O . SER A 1 81 ? -2.345 4.312 3.842 1.00 81.25 81 SER A O 1
ATOM 676 N N . LEU A 1 82 ? -2.746 3.210 1.938 1.00 78.25 82 LEU A N 1
ATOM 677 C CA . LEU A 1 82 ? -3.174 1.970 2.585 1.00 78.25 82 LEU A CA 1
ATOM 678 C C . LEU A 1 82 ? -2.082 1.373 3.490 1.00 78.25 82 LEU A C 1
ATOM 680 O O . LEU A 1 82 ? -2.369 0.936 4.598 1.00 78.25 82 LEU A O 1
ATOM 684 N N . MET A 1 83 ? -0.828 1.371 3.034 1.00 76.19 83 MET A N 1
ATOM 685 C CA . MET A 1 83 ? 0.295 0.772 3.769 1.00 76.19 83 MET A CA 1
ATOM 686 C C . MET A 1 83 ? 0.921 1.688 4.832 1.00 76.19 83 MET A C 1
ATOM 688 O O . MET A 1 83 ? 1.682 1.212 5.672 1.00 76.19 83 MET A O 1
ATOM 692 N N . THR A 1 84 ? 0.655 2.996 4.773 1.00 73.31 84 THR A N 1
ATOM 693 C CA . THR A 1 84 ? 1.222 4.002 5.694 1.00 73.31 84 THR A CA 1
ATOM 694 C C . THR A 1 84 ? 0.190 4.655 6.606 1.00 73.31 84 THR A C 1
ATOM 696 O O . THR A 1 84 ? 0.576 5.453 7.458 1.00 73.31 84 THR A O 1
ATOM 699 N N . SER A 1 85 ? -1.094 4.324 6.457 1.00 59.22 85 SER A N 1
ATOM 700 C CA . SER A 1 85 ? -2.122 4.688 7.430 1.00 59.22 85 SER A CA 1
ATOM 701 C C . SER A 1 85 ? -1.812 4.025 8.777 1.00 59.22 85 SER A C 1
ATOM 703 O O . SER A 1 85 ? -1.967 2.816 8.933 1.00 59.22 85 SER A O 1
ATOM 705 N N . ASP A 1 86 ? -1.324 4.848 9.708 1.00 43.28 86 ASP A N 1
ATOM 706 C CA . ASP A 1 86 ? -1.207 4.584 11.152 1.00 43.28 86 ASP A CA 1
ATOM 707 C C . ASP A 1 86 ? -2.580 4.399 11.827 1.00 43.28 86 ASP A C 1
ATOM 709 O O . ASP A 1 86 ? -3.520 5.165 11.495 1.00 43.28 86 ASP A O 1
#

InterPro domains:
  IPR002048 EF-hand domain [PF13499] (21-84)
  IPR002048 EF-hand domain [PS50222] (18-53)
  IPR002048 EF-hand domain [PS50222] (54-86)
  IPR002048 EF-hand domain [SM00054] (22-50)
  IPR002048 EF-hand domain [SM00054] (58-86)
  IPR002048 EF-hand domain [cd00051] (22-84)
  IPR011992 EF-hand domain pair [SSF47473] (2-83)
  IPR018247 EF-Hand 1, calcium-binding site [PS00018] (67-79)
  IPR050230 Calmodulin/Myosin light chain/Troponin C-like [PTHR23048] (1-85)

Organism: Mytilus galloprovincialis (NCBI:txid29158)

Secondary structure (DSSP, 8-state):
-HHHHHHHHHHHHHHHHHHHHHHHHHHHHH-TT-SSEEEHHHHHHHHHHH-TT--HHHHHHHHHHH-TT--SEEEHHHHHHHHH--

Sequence (86 aa):
MEWENFKILFERKLKEDEDERELRDAFRVLDKQNKGTIPVDDLRWILKSLGDDITEEELDDMIAETDTDGSGTVDYEEFKSLMTSD

Foldseek 3Di:
DVVVVVVVVVVVVVVVVVVVVVLVVVVCVQPVVPPQWHALVSVLVVVVVVDVPQDPVNSVVLSCVLPVVVPNIHGSVSSCCSVPVD